Protein AF-A0A1C5Y7L2-F1 (afdb_monomer)

Foldseek 3Di:
DVVVVVVVVVVCVVPCPPVCCQQVPCPHPNVVVVVVVVVVVVVPDDDDPVVVVVCVLCVQLVVLVVVCVVPVVCCVVPPPPPCPVLVPDDPVCNVVVVVVVVVVVSVVSSVVSVVVVVVCVVVCVVVVVVVVVVVVVVVVVVVVVVVVD

Radius of gyration: 24.06 Å; Cα contacts (8 Å, |Δi|>4): 35; chains: 1; bounding box: 50×41×73 Å

Solvent-accessible surface area (backbone atoms only — not comparable to full-atom values): 8454 Å² total; per-residue (Å²): 110,72,68,56,54,51,51,49,51,54,53,54,62,71,76,32,68,70,55,43,58,54,56,67,33,91,84,11,69,58,49,52,51,50,51,52,48,52,51,58,52,58,73,69,56,86,69,54,75,68,54,50,52,50,48,64,61,46,48,55,32,55,49,39,46,48,53,52,64,70,37,60,64,54,50,58,76,61,48,67,72,71,52,62,68,61,75,78,53,60,78,85,56,44,61,59,52,52,51,50,50,53,49,53,53,49,52,50,28,39,49,53,45,49,48,48,54,52,50,44,59,72,66,42,44,67,57,56,50,55,51,50,51,53,51,49,53,54,52,51,52,54,52,50,59,67,73,75,111

pLDDT: mean 73.11, std 11.36, range [47.88, 91.31]

Structure (mmCIF, N/CA/C/O backbone):
data_AF-A0A1C5Y7L2-F1
#
_entry.id   AF-A0A1C5Y7L2-F1
#
loop_
_atom_site.group_PDB
_atom_site.id
_atom_site.type_symbol
_atom_site.label_atom_id
_atom_site.label_alt_id
_atom_site.label_comp_id
_atom_site.label_asym_id
_atom_site.label_entity_id
_atom_site.label_seq_id
_atom_site.pdbx_PDB_ins_code
_atom_site.Cartn_x
_atom_site.Cartn_y
_atom_site.Cartn_z
_atom_site.occupancy
_atom_site.B_iso_or_equiv
_atom_site.auth_seq_id
_atom_site.auth_comp_id
_atom_site.auth_asym_id
_atom_site.auth_atom_id
_atom_site.pdbx_PDB_model_num
ATOM 1 N N . MET A 1 1 ? 19.875 6.209 -30.676 1.00 54.19 1 MET A N 1
ATOM 2 C CA . MET A 1 1 ? 19.061 6.645 -29.513 1.00 54.19 1 MET A CA 1
ATOM 3 C C . MET A 1 1 ? 18.998 5.563 -28.438 1.00 54.19 1 MET A C 1
ATOM 5 O O . MET A 1 1 ? 19.501 5.808 -27.356 1.00 54.19 1 MET A O 1
ATOM 9 N N . ILE A 1 2 ? 18.519 4.349 -28.738 1.00 63.38 2 ILE A N 1
ATOM 10 C CA . ILE A 1 2 ? 18.480 3.217 -27.781 1.00 63.38 2 ILE A CA 1
ATOM 11 C C . ILE A 1 2 ? 19.876 2.819 -27.258 1.00 63.38 2 ILE A C 1
ATOM 13 O O . ILE A 1 2 ? 20.048 2.575 -26.070 1.00 63.38 2 ILE A O 1
ATOM 17 N N . THR A 1 3 ? 20.900 2.846 -28.113 1.00 65.88 3 THR A N 1
ATOM 18 C CA . THR A 1 3 ? 22.292 2.531 -27.743 1.00 65.88 3 THR A CA 1
ATOM 19 C C . THR A 1 3 ? 22.918 3.538 -26.775 1.00 65.88 3 THR A C 1
ATOM 21 O O . THR A 1 3 ? 23.724 3.157 -25.935 1.00 65.88 3 THR A O 1
ATOM 24 N N . ILE A 1 4 ? 22.507 4.808 -26.844 1.00 73.06 4 ILE A N 1
ATOM 25 C CA . ILE A 1 4 ? 22.986 5.883 -25.962 1.00 73.06 4 ILE A CA 1
ATOM 26 C C . ILE A 1 4 ? 22.343 5.748 -24.579 1.00 73.06 4 ILE A C 1
ATOM 28 O O . ILE A 1 4 ? 23.024 5.907 -23.573 1.00 73.06 4 ILE A O 1
ATOM 32 N N . CYS A 1 5 ? 21.059 5.378 -24.520 1.00 61.53 5 CYS A N 1
ATOM 33 C CA . CYS A 1 5 ? 20.382 5.076 -23.260 1.00 61.53 5 CYS A CA 1
ATOM 34 C C . CYS A 1 5 ? 21.027 3.880 -22.555 1.00 61.53 5 CYS A C 1
ATOM 36 O O . CYS A 1 5 ? 21.300 3.965 -21.365 1.00 61.53 5 CYS A O 1
ATOM 38 N N . ILE A 1 6 ? 21.343 2.811 -23.294 1.00 70.69 6 ILE A N 1
ATOM 39 C CA . ILE A 1 6 ? 22.014 1.628 -22.741 1.00 70.69 6 ILE A CA 1
ATOM 40 C C . ILE A 1 6 ? 23.415 2.002 -22.238 1.00 70.69 6 ILE A C 1
ATOM 42 O O . ILE A 1 6 ? 23.741 1.707 -21.093 1.00 70.69 6 ILE A O 1
ATOM 46 N N . ALA A 1 7 ? 24.218 2.720 -23.029 1.00 71.94 7 ALA A N 1
ATOM 47 C CA . ALA A 1 7 ? 25.549 3.161 -22.607 1.00 71.94 7 ALA A CA 1
ATOM 48 C C . ALA A 1 7 ? 25.503 4.076 -21.370 1.00 71.94 7 ALA A C 1
ATOM 50 O O . ALA A 1 7 ? 26.319 3.918 -20.467 1.00 71.94 7 ALA A O 1
ATOM 51 N N . ALA A 1 8 ? 24.520 4.978 -21.282 1.00 68.12 8 ALA A N 1
ATOM 52 C CA . ALA A 1 8 ? 24.311 5.827 -20.112 1.00 68.12 8 ALA A CA 1
ATOM 53 C C . ALA A 1 8 ? 23.892 5.021 -18.870 1.00 68.12 8 ALA A C 1
ATOM 55 O O . ALA A 1 8 ? 24.367 5.309 -17.773 1.00 68.12 8 ALA A O 1
ATOM 56 N N . THR A 1 9 ? 23.063 3.982 -19.027 1.00 67.88 9 THR A N 1
ATOM 57 C CA . THR A 1 9 ? 22.724 3.058 -17.931 1.00 67.88 9 THR A CA 1
ATOM 58 C C . THR A 1 9 ? 23.961 2.304 -17.447 1.00 67.88 9 THR A C 1
ATOM 60 O O . THR A 1 9 ? 24.196 2.235 -16.245 1.00 67.88 9 THR A O 1
ATOM 63 N N . TRP A 1 10 ? 24.799 1.809 -18.360 1.00 63.56 10 TRP A N 1
ATOM 64 C CA . TRP A 1 10 ? 26.054 1.133 -18.016 1.00 63.56 10 TRP A CA 1
ATOM 65 C C . TRP A 1 10 ? 27.075 2.069 -17.347 1.00 63.56 10 TRP A C 1
ATOM 67 O O . TRP A 1 10 ? 27.756 1.665 -16.403 1.00 63.56 10 TRP A O 1
ATOM 77 N N . LEU A 1 11 ? 27.153 3.328 -17.789 1.00 67.00 11 LEU A N 1
ATOM 78 C CA . LEU A 1 11 ? 28.017 4.355 -17.198 1.00 67.00 11 LEU A CA 1
ATOM 79 C C . LEU A 1 11 ? 27.556 4.741 -15.779 1.00 67.00 11 LEU A C 1
ATOM 81 O O . LEU A 1 11 ? 28.372 4.909 -14.875 1.00 67.00 11 LEU A O 1
ATOM 85 N N . TRP A 1 12 ? 26.241 4.817 -15.559 1.00 59.50 12 TRP A N 1
ATOM 86 C CA . TRP A 1 12 ? 25.647 5.041 -14.237 1.00 59.50 12 TRP A CA 1
ATOM 87 C C . TRP A 1 12 ? 25.875 3.856 -13.282 1.00 59.50 12 TRP A C 1
ATOM 89 O O . TRP A 1 12 ? 26.163 4.050 -12.101 1.00 59.50 12 TRP A O 1
ATOM 99 N N . GLU A 1 13 ? 25.799 2.624 -13.792 1.00 61.69 13 GLU A N 1
ATOM 100 C CA . GLU A 1 13 ? 26.059 1.385 -13.041 1.00 61.69 13 GLU A CA 1
ATOM 101 C C . GLU A 1 13 ? 27.528 1.256 -12.594 1.00 61.69 13 GLU A C 1
ATOM 103 O O . GLU A 1 13 ? 27.796 0.771 -11.495 1.00 61.69 13 GLU A O 1
ATOM 108 N N . THR A 1 14 ? 28.480 1.724 -13.408 1.00 63.75 14 THR A N 1
ATOM 109 C CA . THR A 1 14 ? 29.927 1.581 -13.150 1.00 63.75 14 THR A CA 1
ATOM 110 C C . THR A 1 14 ? 30.511 2.670 -12.247 1.00 63.75 14 THR A C 1
ATOM 112 O O . THR A 1 14 ? 31.445 2.389 -11.497 1.00 63.75 14 THR A O 1
ATOM 115 N N . PHE A 1 15 ? 29.954 3.886 -12.249 1.00 58.00 15 PHE A N 1
ATOM 116 C CA . PHE A 1 15 ? 30.487 5.007 -11.459 1.00 58.00 15 PHE A CA 1
ATOM 117 C C . PHE A 1 15 ? 29.884 5.126 -10.044 1.00 58.00 15 PHE A C 1
ATOM 119 O O . PHE A 1 15 ? 30.460 5.780 -9.175 1.00 58.00 15 PHE A O 1
ATOM 126 N N . ALA A 1 16 ? 28.740 4.486 -9.771 1.00 58.12 16 ALA A N 1
ATOM 127 C CA . ALA A 1 16 ? 27.958 4.717 -8.551 1.00 58.12 16 ALA A CA 1
ATOM 128 C C . ALA A 1 16 ? 27.828 3.541 -7.546 1.00 58.12 16 ALA A C 1
ATOM 130 O O . ALA A 1 16 ? 26.822 3.513 -6.838 1.00 58.12 16 ALA A O 1
ATOM 131 N N . PRO A 1 17 ? 28.756 2.573 -7.383 1.00 55.94 17 PRO A N 1
ATOM 132 C CA . PRO A 1 17 ? 28.527 1.446 -6.464 1.00 55.94 17 PRO A CA 1
ATOM 133 C C . PRO A 1 17 ? 28.459 1.857 -4.974 1.00 55.94 17 PRO A C 1
ATOM 135 O O . PRO A 1 17 ? 27.700 1.262 -4.206 1.00 55.94 17 PRO A O 1
ATOM 138 N N . VAL A 1 18 ? 29.177 2.911 -4.559 1.00 54.25 18 VAL A N 1
ATOM 139 C CA . VAL A 1 18 ? 29.147 3.438 -3.173 1.00 54.25 18 VAL A CA 1
ATOM 140 C C . VAL A 1 18 ? 27.943 4.362 -2.948 1.00 54.25 18 VAL A C 1
ATOM 142 O O . VAL A 1 18 ? 27.265 4.268 -1.924 1.00 54.25 18 VAL A O 1
ATOM 145 N N . ALA A 1 19 ? 27.606 5.189 -3.944 1.00 55.75 19 ALA A N 1
ATOM 146 C CA . ALA A 1 19 ? 26.421 6.043 -3.917 1.00 55.75 19 ALA A CA 1
ATOM 147 C C . ALA A 1 19 ? 25.119 5.219 -3.968 1.00 55.75 19 ALA A C 1
ATOM 149 O O . ALA A 1 19 ? 24.207 5.491 -3.194 1.00 55.75 19 ALA A O 1
ATOM 150 N N . LYS A 1 20 ? 25.036 4.145 -4.771 1.00 56.06 20 LYS A N 1
ATOM 151 C CA . LYS A 1 20 ? 23.882 3.221 -4.785 1.00 56.06 20 LYS A CA 1
ATOM 152 C C . LYS A 1 20 ? 23.598 2.646 -3.396 1.00 56.06 20 LYS A C 1
ATOM 154 O O . LYS A 1 20 ? 22.444 2.610 -2.987 1.00 56.06 20 LYS A O 1
ATOM 159 N N . ARG A 1 21 ? 24.616 2.228 -2.635 1.00 56.09 21 ARG A N 1
ATOM 160 C CA . ARG A 1 21 ? 24.395 1.690 -1.277 1.00 56.09 21 ARG A CA 1
ATOM 161 C C . ARG A 1 21 ? 23.893 2.743 -0.288 1.00 56.09 21 ARG A C 1
ATOM 163 O O . ARG A 1 21 ? 23.088 2.403 0.571 1.00 56.09 21 ARG A O 1
ATOM 170 N N . LEU A 1 22 ? 24.323 3.999 -0.412 1.00 55.50 22 LEU A N 1
ATOM 171 C CA . LEU A 1 22 ? 23.894 5.085 0.478 1.00 55.50 22 LEU A CA 1
ATOM 172 C C . LEU A 1 22 ? 22.557 5.722 0.073 1.00 55.50 22 LEU A C 1
ATOM 174 O O . LEU A 1 22 ? 21.821 6.153 0.956 1.00 55.50 22 LEU A O 1
ATOM 178 N N . PHE A 1 23 ? 22.217 5.756 -1.219 1.00 54.16 23 PHE A N 1
ATOM 179 C CA . PHE A 1 23 ? 21.015 6.413 -1.760 1.00 54.16 23 PHE A CA 1
ATOM 180 C C . PHE A 1 23 ? 19.876 5.451 -2.140 1.00 54.16 23 PHE A C 1
ATOM 182 O O . PHE A 1 23 ? 18.719 5.851 -2.141 1.00 54.16 23 PHE A O 1
ATOM 189 N N . VAL A 1 24 ? 20.172 4.184 -2.443 1.00 56.94 24 VAL A N 1
ATOM 190 C CA . VAL A 1 24 ? 19.188 3.201 -2.958 1.00 56.94 24 VAL A CA 1
ATOM 191 C C . VAL A 1 24 ? 18.952 2.044 -1.977 1.00 56.94 24 VAL A C 1
ATOM 193 O O . VAL A 1 24 ? 18.073 1.214 -2.186 1.00 56.94 24 VAL A O 1
ATOM 196 N N . SER A 1 25 ? 19.691 1.984 -0.865 1.00 61.44 25 SER A N 1
ATOM 197 C CA . SER A 1 25 ? 19.360 1.055 0.222 1.00 61.44 25 SER A CA 1
ATOM 198 C C . SER A 1 25 ? 18.041 1.460 0.877 1.00 61.44 25 SER A C 1
ATOM 200 O O . SER A 1 25 ? 17.798 2.644 1.084 1.00 61.44 25 SER A O 1
ATOM 202 N N . TYR A 1 26 ? 17.211 0.486 1.257 1.00 59.22 26 TYR A N 1
ATOM 203 C CA . TYR A 1 26 ? 15.886 0.699 1.864 1.00 59.22 26 TYR A CA 1
ATOM 204 C C . TYR A 1 26 ? 15.921 1.601 3.117 1.00 59.22 26 TYR A C 1
ATOM 206 O O . TYR A 1 26 ? 14.938 2.251 3.452 1.00 59.22 26 TYR A O 1
ATOM 214 N N . ILE A 1 27 ? 17.079 1.664 3.785 1.00 64.50 27 ILE A N 1
ATOM 215 C CA . ILE A 1 27 ? 17.341 2.464 4.996 1.00 64.50 27 ILE A CA 1
ATOM 216 C C . ILE A 1 27 ? 18.060 3.790 4.653 1.00 64.50 27 ILE A C 1
ATOM 218 O O . ILE A 1 27 ? 18.578 4.486 5.521 1.00 64.50 27 ILE A O 1
ATOM 222 N N . SER A 1 28 ? 18.141 4.161 3.374 1.00 77.81 28 SER A N 1
ATOM 223 C CA . SER A 1 28 ? 18.735 5.430 2.957 1.00 77.81 28 SER A CA 1
ATOM 224 C C . SER A 1 28 ? 17.931 6.607 3.498 1.00 77.81 28 SER A C 1
ATOM 226 O O . SER A 1 28 ? 16.705 6.649 3.378 1.00 77.81 28 SER A O 1
ATOM 228 N N . VAL A 1 29 ? 18.644 7.629 3.978 1.00 78.81 29 VAL A N 1
ATOM 229 C CA . VAL A 1 29 ? 18.075 8.926 4.373 1.00 78.81 29 VAL A CA 1
ATOM 230 C C . VAL A 1 29 ? 17.186 9.509 3.269 1.00 78.81 29 VAL A C 1
ATOM 232 O O . VAL A 1 29 ? 16.151 10.102 3.560 1.00 78.81 29 VAL A O 1
ATOM 235 N N . THR A 1 30 ? 17.535 9.300 1.997 1.00 80.88 30 THR A N 1
ATOM 236 C CA . THR A 1 30 ? 16.746 9.834 0.875 1.00 80.88 30 THR A CA 1
ATOM 237 C C . THR A 1 30 ? 15.407 9.135 0.676 1.00 80.88 30 THR A C 1
ATOM 239 O O . THR A 1 30 ? 14.415 9.805 0.394 1.00 80.88 30 THR A O 1
ATOM 242 N N . ILE A 1 31 ? 15.338 7.820 0.893 1.00 82.56 31 ILE A N 1
ATOM 243 C CA . ILE A 1 31 ? 14.085 7.058 0.821 1.00 82.56 31 ILE A CA 1
ATOM 244 C C . ILE A 1 31 ? 13.166 7.444 1.983 1.00 82.56 31 ILE A C 1
ATOM 246 O O . ILE A 1 31 ? 11.972 7.658 1.777 1.00 82.56 31 ILE A O 1
ATOM 250 N N . VAL A 1 32 ? 13.725 7.624 3.184 1.00 84.06 32 VAL A N 1
ATOM 251 C CA . VAL A 1 32 ? 12.970 8.105 4.351 1.00 84.06 32 VAL A CA 1
ATOM 252 C C . VAL A 1 32 ? 12.418 9.511 4.102 1.00 84.06 32 VAL A C 1
ATOM 254 O O . VAL A 1 32 ? 11.240 9.762 4.349 1.00 84.06 32 VAL A O 1
ATOM 257 N N . LEU A 1 33 ? 13.232 10.417 3.555 1.00 86.12 33 LEU A N 1
ATOM 258 C CA . LEU A 1 33 ? 12.811 11.787 3.257 1.00 86.12 33 LEU A CA 1
ATOM 259 C C . LEU A 1 33 ? 11.716 11.830 2.178 1.00 86.12 33 LEU A C 1
ATOM 261 O O . LEU A 1 33 ? 10.744 12.569 2.323 1.00 86.12 33 LEU A O 1
ATOM 265 N N . MET A 1 34 ? 11.818 10.987 1.147 1.00 86.00 34 MET A N 1
ATOM 266 C CA . MET A 1 34 ? 10.766 10.807 0.138 1.00 86.00 34 MET A CA 1
ATOM 267 C C . MET A 1 34 ? 9.468 10.264 0.744 1.00 86.00 34 MET A C 1
ATOM 269 O O . MET A 1 34 ? 8.391 10.773 0.432 1.00 86.00 34 MET A O 1
ATOM 273 N N . ALA A 1 35 ? 9.552 9.275 1.638 1.00 86.38 35 ALA A N 1
ATOM 274 C CA . ALA A 1 35 ? 8.384 8.721 2.319 1.00 86.38 35 ALA A CA 1
ATOM 275 C C . ALA A 1 35 ? 7.676 9.780 3.180 1.00 86.38 35 ALA A C 1
ATOM 277 O O . ALA A 1 35 ? 6.463 9.961 3.061 1.00 86.38 35 ALA A O 1
ATOM 278 N N . VAL A 1 36 ? 8.429 10.537 3.986 1.00 88.81 36 VAL A N 1
ATOM 279 C CA . VAL A 1 36 ? 7.889 11.651 4.784 1.00 88.81 36 VAL A CA 1
ATOM 280 C C . VAL A 1 36 ? 7.278 12.723 3.879 1.00 88.81 36 VAL A C 1
ATOM 282 O O . VAL A 1 36 ? 6.180 13.203 4.160 1.00 88.81 36 VAL A O 1
ATOM 285 N N . GLY A 1 37 ? 7.938 13.058 2.767 1.00 91.31 37 GLY A N 1
ATOM 286 C CA . GLY A 1 37 ? 7.428 14.002 1.773 1.00 91.31 37 GLY A CA 1
ATOM 287 C C . GLY A 1 37 ? 6.090 13.564 1.174 1.00 91.31 37 GLY A C 1
ATOM 288 O O . GLY A 1 37 ? 5.143 14.349 1.159 1.00 91.31 37 GLY A O 1
ATOM 289 N N . MET A 1 38 ? 5.965 12.301 0.753 1.00 87.88 38 MET A N 1
ATOM 290 C CA . MET A 1 38 ? 4.693 11.762 0.258 1.00 87.88 38 MET A CA 1
ATOM 291 C C . MET A 1 38 ? 3.593 11.822 1.319 1.00 87.88 38 MET A C 1
ATOM 293 O O . MET A 1 38 ? 2.481 12.245 1.011 1.00 87.88 38 MET A O 1
ATOM 297 N N . VAL A 1 39 ? 3.890 11.452 2.569 1.00 89.00 39 VAL A N 1
ATOM 298 C CA . VAL A 1 39 ? 2.912 11.527 3.669 1.00 89.00 39 VAL A CA 1
ATOM 299 C C . VAL A 1 39 ? 2.483 12.974 3.925 1.00 89.00 39 VAL A C 1
ATOM 301 O O . VAL A 1 39 ? 1.294 13.232 4.104 1.00 89.00 39 VAL A O 1
ATOM 304 N N . ALA A 1 40 ? 3.412 13.931 3.891 1.00 89.56 40 ALA A N 1
ATOM 305 C CA . ALA A 1 40 ? 3.114 15.351 4.070 1.00 89.56 40 ALA A CA 1
ATOM 306 C C . ALA A 1 40 ? 2.270 15.938 2.925 1.00 89.56 40 ALA A C 1
ATOM 308 O O . ALA A 1 40 ? 1.435 16.813 3.158 1.00 89.56 40 ALA A O 1
ATOM 309 N N . ILE A 1 41 ? 2.467 15.459 1.694 1.00 89.69 41 ILE A N 1
ATOM 310 C CA . ILE A 1 41 ? 1.653 15.850 0.537 1.00 89.69 41 ILE A CA 1
ATOM 311 C C . ILE A 1 41 ? 0.253 15.241 0.655 1.00 89.69 41 ILE A C 1
ATOM 313 O O . ILE A 1 41 ? -0.744 15.956 0.544 1.00 89.69 41 ILE A O 1
ATOM 317 N N . PHE A 1 42 ? 0.159 13.937 0.926 1.00 85.31 42 PHE A N 1
ATOM 318 C CA . PHE A 1 42 ? -1.126 13.248 1.032 1.00 85.31 42 PHE A CA 1
ATOM 319 C C . PHE A 1 42 ? -1.949 13.686 2.245 1.00 85.31 42 PHE A C 1
ATOM 321 O O . PHE A 1 42 ? -3.173 13.700 2.154 1.00 85.31 42 PHE A O 1
ATOM 328 N N . SER A 1 43 ? -1.322 14.108 3.346 1.00 85.06 43 SER A N 1
ATOM 329 C CA . SER A 1 43 ? -2.043 14.632 4.516 1.00 85.06 43 SER A CA 1
ATOM 330 C C . SER A 1 43 ? -2.736 15.971 4.251 1.00 85.06 43 SER A C 1
ATOM 332 O O . SER A 1 43 ? -3.722 16.293 4.910 1.00 85.06 43 SER A O 1
ATOM 334 N N . ARG A 1 44 ? -2.251 16.742 3.271 1.00 85.56 44 ARG A N 1
ATOM 335 C CA . ARG A 1 44 ? -2.839 18.023 2.848 1.00 85.56 44 ARG A CA 1
ATOM 336 C C . ARG A 1 44 ? -3.782 17.883 1.652 1.00 85.56 44 ARG A C 1
ATOM 338 O O . ARG A 1 44 ? -4.423 18.859 1.268 1.00 85.56 44 ARG A O 1
ATOM 345 N N . LEU A 1 45 ? -3.867 16.696 1.053 1.00 84.56 45 LEU A N 1
ATOM 346 C CA . LEU A 1 45 ? -4.667 16.459 -0.140 1.00 84.56 45 LEU A CA 1
ATOM 347 C C . LEU A 1 45 ? -6.156 16.370 0.226 1.00 84.56 45 LEU A C 1
ATOM 349 O O . LEU A 1 45 ? -6.606 15.413 0.853 1.00 84.56 45 LEU A O 1
ATOM 353 N N . GLN A 1 46 ? -6.938 17.362 -0.197 1.00 79.69 46 GLN A N 1
ATOM 354 C CA . GLN A 1 46 ? -8.391 17.348 -0.035 1.00 79.69 46 GLN A CA 1
ATOM 355 C C . GLN A 1 46 ? -9.022 16.466 -1.118 1.00 79.69 46 GLN A C 1
ATOM 357 O O . GLN A 1 46 ? -9.171 16.866 -2.271 1.00 79.69 46 GLN A O 1
ATOM 362 N N . LEU A 1 47 ? -9.361 15.231 -0.751 1.00 81.06 47 LEU A N 1
ATOM 363 C CA . LEU A 1 47 ? -10.000 14.276 -1.651 1.00 81.06 47 LEU A CA 1
ATOM 364 C C . LEU A 1 47 ? -11.520 14.473 -1.674 1.00 81.06 47 LEU A C 1
ATOM 366 O O . LEU A 1 47 ? -12.159 14.634 -0.637 1.00 81.06 47 LEU A O 1
ATOM 370 N N . SER A 1 48 ? -12.117 14.383 -2.862 1.00 83.81 48 SER A N 1
ATOM 371 C CA . SER A 1 48 ? -13.577 14.330 -2.997 1.00 83.81 48 SER A CA 1
ATOM 372 C C . SER A 1 48 ? -14.141 13.028 -2.411 1.00 83.81 48 SER A C 1
ATOM 374 O O . SER A 1 48 ? -13.470 11.991 -2.412 1.00 83.81 48 SER A O 1
ATOM 376 N N . SER A 1 49 ? -15.406 13.030 -1.975 1.00 82.00 49 SER A N 1
ATOM 377 C CA . SER A 1 49 ? -16.050 11.858 -1.351 1.00 82.00 49 SER A CA 1
ATOM 378 C C . SER A 1 49 ? -15.986 10.590 -2.216 1.00 82.00 49 SER A C 1
ATOM 380 O O . SER A 1 49 ? -15.854 9.482 -1.695 1.00 82.00 49 SER A O 1
ATOM 382 N N . ARG A 1 50 ? -16.008 10.743 -3.549 1.00 81.69 50 ARG A N 1
ATOM 383 C CA . ARG A 1 50 ? -15.869 9.630 -4.502 1.00 81.69 50 ARG A CA 1
ATOM 384 C C . ARG A 1 50 ? -14.454 9.045 -4.499 1.00 81.69 50 ARG A C 1
ATOM 386 O O . ARG A 1 50 ? -14.306 7.828 -4.472 1.00 81.69 50 ARG A O 1
ATOM 393 N N . MET A 1 51 ? -13.420 9.887 -4.468 1.00 83.19 51 MET A N 1
ATOM 394 C CA . MET A 1 51 ? -12.027 9.429 -4.392 1.00 83.19 51 MET A CA 1
ATOM 395 C C . MET A 1 51 ? -11.721 8.762 -3.050 1.00 83.19 51 MET A C 1
ATOM 397 O O . MET A 1 51 ? -11.043 7.740 -3.027 1.00 83.19 51 MET A O 1
ATOM 401 N N . ILE A 1 52 ? -12.277 9.273 -1.947 1.00 84.31 52 ILE A N 1
ATOM 402 C CA . ILE A 1 52 ? -12.136 8.649 -0.622 1.00 84.31 52 ILE A CA 1
ATOM 403 C C . ILE A 1 52 ? -12.719 7.231 -0.626 1.00 84.31 52 ILE A C 1
ATOM 405 O O . ILE A 1 52 ? -12.103 6.315 -0.088 1.00 84.31 52 ILE A O 1
ATOM 409 N N . SER A 1 53 ? -13.881 7.027 -1.255 1.00 81.06 53 SER A N 1
ATOM 410 C CA . SER A 1 53 ? -14.492 5.697 -1.377 1.00 81.06 53 SER A CA 1
ATOM 411 C C . SER A 1 53 ? -13.599 4.722 -2.155 1.00 81.06 53 SER A C 1
ATOM 413 O O . SER A 1 53 ? -13.389 3.594 -1.708 1.00 81.06 53 SER A O 1
ATOM 415 N N . ILE A 1 54 ? -12.997 5.180 -3.257 1.00 83.75 54 ILE A N 1
ATOM 416 C CA . ILE A 1 54 ? -12.059 4.384 -4.061 1.00 83.75 54 ILE A CA 1
ATOM 417 C C . ILE A 1 54 ? -10.814 4.037 -3.237 1.00 83.75 54 ILE A C 1
ATOM 419 O O . ILE A 1 54 ? -10.464 2.867 -3.117 1.00 83.75 54 ILE A O 1
ATOM 423 N N . VAL A 1 55 ? -10.175 5.020 -2.601 1.00 84.69 55 VAL A N 1
ATOM 424 C CA . VAL A 1 55 ? -8.977 4.781 -1.780 1.00 84.69 55 VAL A CA 1
ATOM 425 C C . VAL A 1 55 ? -9.281 3.825 -0.625 1.00 84.69 55 VAL A C 1
ATOM 427 O O . VAL A 1 55 ? -8.494 2.920 -0.374 1.00 84.69 55 VAL A O 1
ATOM 430 N N . ARG A 1 56 ? -10.440 3.947 0.034 1.00 80.50 56 ARG A N 1
ATOM 431 C CA . ARG A 1 56 ? -10.866 3.007 1.089 1.00 80.50 56 ARG A CA 1
ATOM 432 C C . ARG A 1 56 ? -11.075 1.585 0.578 1.00 80.50 56 ARG A C 1
ATOM 434 O O . ARG A 1 56 ? -10.846 0.646 1.329 1.00 80.50 56 ARG A O 1
ATOM 441 N N . PHE A 1 57 ? -11.497 1.420 -0.672 1.00 78.25 57 PHE A N 1
ATOM 442 C CA . PHE A 1 57 ? -11.641 0.105 -1.291 1.00 78.25 57 PHE A CA 1
ATOM 443 C C . PHE A 1 57 ? -10.284 -0.500 -1.686 1.00 78.25 57 PHE A C 1
ATOM 445 O O . PHE A 1 57 ? -10.053 -1.687 -1.468 1.00 78.25 57 PHE A O 1
ATOM 452 N N . PHE A 1 58 ? -9.372 0.311 -2.229 1.00 81.44 58 PHE A N 1
ATOM 453 C CA . PHE A 1 58 ? -8.061 -0.144 -2.708 1.00 81.44 58 PHE A CA 1
ATOM 454 C C . PHE A 1 58 ? -6.993 -0.256 -1.612 1.00 81.44 58 PHE A C 1
ATOM 456 O O . PHE A 1 58 ? -6.088 -1.076 -1.735 1.00 81.44 58 PHE A O 1
ATOM 463 N N . SER A 1 59 ? -7.089 0.526 -0.537 1.00 83.12 59 SER A N 1
ATOM 464 C CA . SER A 1 59 ? -6.155 0.499 0.597 1.00 83.12 59 SER A CA 1
ATOM 465 C C . SER A 1 59 ? -5.982 -0.900 1.213 1.00 83.12 59 SER A C 1
ATOM 467 O O . SER A 1 59 ? -4.837 -1.353 1.300 1.00 83.12 59 SER A O 1
ATOM 469 N N . PRO A 1 60 ? -7.054 -1.634 1.572 1.00 78.62 60 PRO A N 1
ATOM 470 C CA . PRO A 1 60 ? -6.912 -2.980 2.116 1.00 78.62 60 PRO A CA 1
ATOM 471 C C . PRO A 1 60 ? -6.409 -3.981 1.059 1.00 78.62 60 PRO A C 1
ATOM 473 O O . PRO A 1 60 ? -5.639 -4.876 1.391 1.00 78.62 60 PRO A O 1
ATOM 476 N N . ALA A 1 61 ? -6.722 -3.786 -0.230 1.00 78.88 61 ALA A N 1
ATOM 477 C CA . ALA A 1 61 ? -6.175 -4.615 -1.310 1.00 78.88 61 ALA A CA 1
AT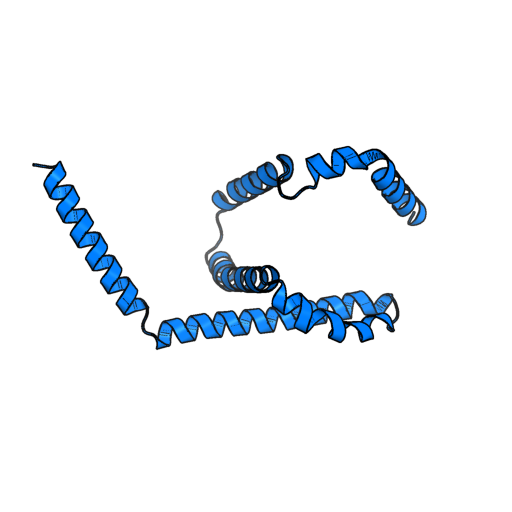OM 478 C C . ALA A 1 61 ? -4.654 -4.429 -1.479 1.00 78.88 61 ALA A C 1
ATOM 480 O O . ALA A 1 61 ? -3.917 -5.410 -1.568 1.00 78.88 61 ALA A O 1
ATOM 481 N N . ALA A 1 62 ? -4.168 -3.183 -1.470 1.00 81.12 62 ALA A N 1
ATOM 482 C CA . ALA A 1 62 ? -2.737 -2.878 -1.528 1.00 81.12 62 ALA A CA 1
ATOM 483 C C . ALA A 1 62 ? -1.989 -3.436 -0.305 1.00 81.12 62 ALA A C 1
ATOM 485 O O . ALA A 1 62 ? -0.896 -3.985 -0.439 1.00 81.12 62 ALA A O 1
ATOM 486 N N . PHE A 1 63 ? -2.606 -3.357 0.877 1.00 79.81 63 PHE A N 1
ATOM 487 C CA . PHE A 1 63 ? -2.069 -3.958 2.095 1.00 79.81 63 PHE A CA 1
ATOM 488 C C . PHE A 1 63 ? -2.037 -5.494 2.032 1.00 79.81 63 PHE A C 1
ATOM 490 O O . PHE A 1 63 ? -1.041 -6.098 2.424 1.00 79.81 63 PHE A O 1
ATOM 497 N N . GLY A 1 64 ? -3.075 -6.133 1.485 1.00 79.25 64 GLY A N 1
ATOM 498 C CA . GLY A 1 64 ? -3.118 -7.583 1.279 1.00 79.25 64 GLY A CA 1
ATOM 499 C C . GLY A 1 64 ? -2.006 -8.076 0.351 1.00 79.25 64 GLY A C 1
ATOM 500 O O . GLY A 1 64 ? -1.293 -9.021 0.689 1.00 79.25 64 GLY A O 1
ATOM 501 N N . VAL A 1 65 ? -1.788 -7.383 -0.774 1.00 76.44 65 VAL A N 1
ATOM 502 C CA . VAL A 1 65 ? -0.663 -7.667 -1.684 1.00 76.44 65 VAL A CA 1
ATOM 503 C C . VAL A 1 65 ? 0.675 -7.517 -0.957 1.00 76.44 65 VAL A C 1
ATOM 505 O O . VAL A 1 65 ? 1.533 -8.391 -1.071 1.00 76.44 65 VAL A O 1
ATOM 508 N N . TYR A 1 66 ? 0.849 -6.445 -0.177 1.00 79.31 66 TYR A N 1
ATOM 509 C CA . TYR A 1 66 ? 2.062 -6.218 0.611 1.00 79.31 66 TYR A CA 1
ATOM 510 C C . TYR A 1 66 ? 2.318 -7.338 1.630 1.00 79.31 66 TYR A C 1
ATOM 512 O O . TYR A 1 66 ? 3.439 -7.835 1.714 1.00 79.31 66 TYR A O 1
ATOM 520 N N . LEU A 1 67 ? 1.296 -7.783 2.368 1.00 76.75 67 LEU A N 1
ATOM 521 C CA . LEU A 1 67 ? 1.427 -8.877 3.337 1.00 76.75 67 LEU A CA 1
ATOM 522 C C . LEU A 1 67 ? 1.835 -10.193 2.673 1.00 76.75 67 LEU A C 1
ATOM 524 O O . LEU A 1 67 ? 2.718 -10.887 3.176 1.00 76.75 67 LEU A O 1
ATOM 528 N N . ILE A 1 68 ? 1.225 -10.513 1.531 1.00 71.19 68 ILE A N 1
ATOM 529 C CA . ILE A 1 68 ? 1.570 -11.705 0.749 1.00 71.19 68 ILE A CA 1
ATOM 530 C C . ILE A 1 68 ? 3.008 -11.608 0.233 1.00 71.19 68 ILE A C 1
ATOM 532 O O . ILE A 1 68 ? 3.732 -12.598 0.258 1.00 71.19 68 ILE A O 1
ATOM 536 N N . HIS A 1 69 ? 3.445 -10.418 -0.179 1.00 70.50 69 HIS A N 1
ATOM 537 C CA . HIS A 1 69 ? 4.817 -10.192 -0.623 1.00 70.50 69 HIS A CA 1
ATOM 538 C C . HIS A 1 69 ? 5.832 -10.269 0.528 1.00 70.50 69 HIS A C 1
ATOM 540 O O . HIS A 1 69 ? 6.936 -10.778 0.349 1.00 70.50 69 HIS A O 1
ATOM 546 N N . SER A 1 70 ? 5.455 -9.801 1.721 1.00 69.88 70 SER A N 1
ATOM 547 C CA . SER A 1 70 ? 6.283 -9.898 2.924 1.00 69.88 70 SER A CA 1
ATOM 548 C C . SER A 1 70 ? 6.409 -11.340 3.427 1.00 69.88 70 SER A C 1
ATOM 550 O O . SER A 1 70 ? 7.409 -11.666 4.069 1.00 69.88 70 SER A O 1
ATOM 552 N N . GLN A 1 71 ? 5.430 -12.205 3.140 1.00 66.06 71 GLN A N 1
ATOM 553 C CA . GLN A 1 71 ? 5.545 -13.646 3.347 1.00 66.06 71 GLN A CA 1
ATOM 554 C C . GLN A 1 71 ? 6.317 -14.303 2.199 1.00 66.06 71 GLN A C 1
ATOM 556 O O . GLN A 1 71 ? 5.763 -14.787 1.212 1.00 66.06 71 GLN A O 1
ATOM 561 N N . THR A 1 72 ? 7.636 -14.365 2.370 1.00 57.88 72 THR A N 1
ATOM 562 C CA . THR A 1 72 ? 8.591 -14.997 1.446 1.00 57.88 72 THR A CA 1
ATOM 563 C C . THR A 1 72 ? 8.265 -16.458 1.098 1.00 57.88 72 THR A C 1
ATOM 565 O O . THR A 1 72 ? 8.726 -16.947 0.066 1.00 57.88 72 THR A O 1
ATOM 568 N N . TRP A 1 73 ? 7.443 -17.144 1.900 1.00 54.34 73 TRP A N 1
ATOM 569 C CA . TRP A 1 73 ? 6.953 -18.503 1.639 1.00 54.34 73 TRP A CA 1
ATOM 570 C C . TRP A 1 73 ? 6.069 -18.606 0.387 1.00 54.34 73 TRP A C 1
ATOM 572 O O . TRP A 1 73 ? 6.258 -19.503 -0.429 1.00 54.34 73 TRP A O 1
ATOM 582 N N . ILE A 1 74 ? 5.160 -17.651 0.162 1.00 56.88 74 ILE A N 1
ATOM 583 C CA . ILE A 1 74 ? 4.249 -17.692 -0.998 1.00 56.88 74 ILE A CA 1
ATOM 584 C C . ILE A 1 74 ? 5.023 -17.460 -2.297 1.00 56.88 74 ILE A C 1
ATOM 586 O O . ILE A 1 74 ? 4.737 -18.075 -3.320 1.00 56.88 74 ILE A O 1
ATOM 590 N N . TRP A 1 75 ? 6.045 -16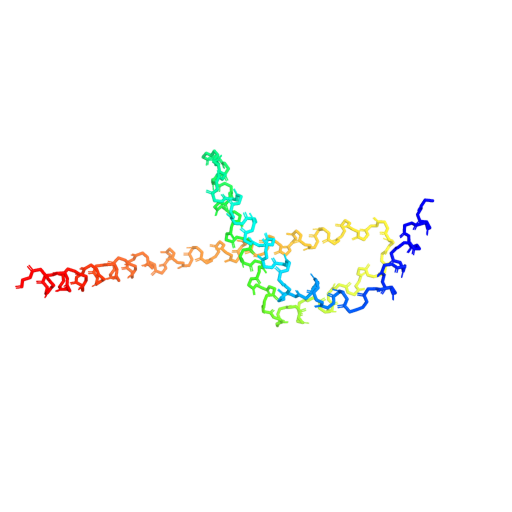.609 -2.258 1.00 54.44 75 TRP A N 1
ATOM 591 C CA . TRP A 1 75 ? 6.900 -16.352 -3.414 1.00 54.44 75 TRP A CA 1
ATOM 592 C C . TRP A 1 75 ? 7.676 -17.604 -3.841 1.00 54.44 75 TRP A C 1
ATOM 594 O O . TRP A 1 75 ? 7.804 -17.888 -5.032 1.00 54.44 75 TRP A O 1
ATOM 604 N N . ARG A 1 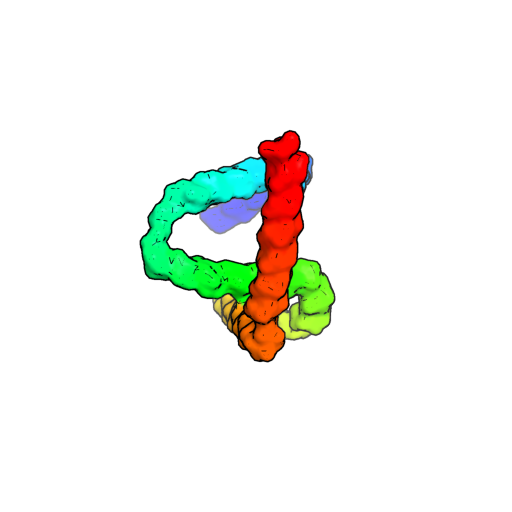76 ? 8.162 -18.379 -2.869 1.00 53.22 76 ARG A N 1
ATOM 605 C CA . ARG A 1 76 ? 8.999 -19.553 -3.123 1.00 53.22 76 ARG A CA 1
ATOM 606 C C . ARG A 1 76 ? 8.184 -20.753 -3.625 1.00 53.22 76 ARG A C 1
ATOM 608 O O . ARG A 1 76 ? 8.594 -21.357 -4.609 1.00 53.22 76 ARG A O 1
ATOM 615 N N . GLU A 1 77 ? 7.012 -21.027 -3.048 1.00 54.47 77 GLU A N 1
ATOM 616 C CA . GLU A 1 77 ? 6.146 -22.146 -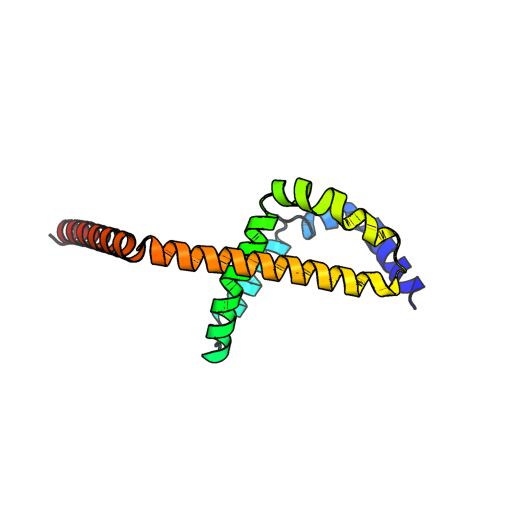3.471 1.00 54.47 77 GLU A CA 1
ATOM 617 C C . GLU A 1 77 ? 5.258 -21.826 -4.695 1.00 54.47 77 GLU A C 1
ATOM 619 O O . GLU A 1 77 ? 4.936 -22.723 -5.474 1.00 54.47 77 GLU A O 1
ATOM 624 N N . LEU A 1 78 ? 4.829 -20.568 -4.883 1.00 53.12 78 LEU A N 1
ATOM 625 C CA . LEU A 1 78 ? 3.840 -20.204 -5.913 1.00 53.12 78 LEU A CA 1
ATOM 626 C C . LEU A 1 78 ? 4.462 -19.583 -7.177 1.00 53.12 78 LEU A C 1
ATOM 628 O O . LEU A 1 78 ? 3.935 -19.801 -8.270 1.00 53.12 78 LEU A O 1
ATOM 632 N N . MET A 1 79 ? 5.557 -18.811 -7.061 1.00 54.31 79 MET A N 1
ATOM 633 C CA . MET A 1 79 ? 6.179 -18.135 -8.216 1.00 54.31 79 MET A CA 1
ATOM 634 C C . MET A 1 79 ? 7.368 -18.882 -8.835 1.00 54.31 79 MET A C 1
ATOM 636 O O . MET A 1 79 ? 7.587 -18.734 -10.036 1.00 54.31 79 MET A O 1
ATOM 640 N N . SER A 1 80 ? 8.127 -19.675 -8.073 1.00 51.34 80 SER A N 1
ATOM 641 C CA . SER A 1 80 ? 9.423 -20.191 -8.552 1.00 51.34 80 SER A CA 1
ATOM 642 C C . SER A 1 80 ? 9.316 -21.146 -9.755 1.00 51.34 80 SER A C 1
ATOM 644 O O . SER A 1 80 ? 10.165 -21.099 -10.638 1.00 51.34 80 SER A O 1
ATOM 646 N N . ASP A 1 81 ? 8.248 -21.945 -9.858 1.00 53.03 81 ASP A N 1
ATOM 647 C CA . ASP A 1 81 ? 8.117 -22.964 -10.918 1.00 53.03 81 ASP A CA 1
ATOM 648 C C . ASP A 1 81 ? 7.034 -22.663 -11.967 1.00 53.03 81 ASP A C 1
ATOM 650 O O . ASP A 1 81 ? 7.076 -23.168 -13.090 1.00 53.03 81 ASP A O 1
ATOM 654 N N . ARG A 1 82 ? 6.056 -21.803 -11.656 1.00 55.75 82 ARG A N 1
ATOM 655 C CA . ARG A 1 82 ? 4.882 -21.579 -12.525 1.00 55.75 82 ARG A CA 1
ATOM 656 C C . ARG A 1 82 ? 5.131 -20.578 -13.658 1.00 55.75 82 ARG A C 1
ATOM 658 O O . ARG A 1 82 ? 4.403 -20.594 -14.647 1.00 55.75 82 ARG A O 1
ATOM 665 N N . PHE A 1 83 ? 6.170 -19.747 -13.544 1.00 54.62 83 PHE A N 1
ATOM 666 C CA . PHE A 1 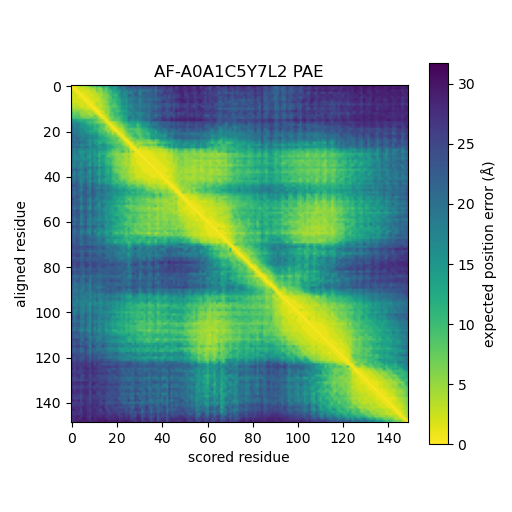83 ? 6.533 -18.736 -14.548 1.00 54.62 83 PHE A CA 1
ATOM 667 C C . PHE A 1 83 ? 7.657 -19.169 -15.502 1.00 54.62 83 PHE A C 1
ATOM 669 O O . PHE A 1 83 ? 7.958 -18.445 -16.448 1.00 54.62 83 PHE A O 1
ATOM 676 N N . SER A 1 84 ? 8.230 -20.365 -15.325 1.00 56.81 84 SER A N 1
ATOM 677 C CA . SER A 1 84 ? 9.243 -20.941 -16.231 1.00 56.81 84 SER A CA 1
ATOM 678 C C . SER A 1 84 ? 8.772 -20.982 -17.699 1.00 56.81 84 SER A C 1
ATOM 680 O O . SER A 1 84 ? 9.542 -20.755 -18.632 1.00 56.81 84 SER A O 1
ATOM 682 N N . TRP A 1 85 ? 7.465 -21.154 -17.917 1.00 58.09 85 TRP A N 1
ATOM 683 C CA . TRP A 1 85 ? 6.863 -21.190 -19.251 1.00 58.09 85 TRP A CA 1
ATOM 684 C C . TRP A 1 85 ? 6.825 -19.823 -19.964 1.00 58.09 85 TRP A C 1
ATOM 686 O O . TRP A 1 85 ? 6.851 -19.767 -21.193 1.00 58.09 85 TRP A O 1
ATOM 696 N N . ILE A 1 86 ? 6.846 -18.710 -19.218 1.00 56.97 86 ILE A N 1
ATOM 697 C CA . ILE A 1 86 ? 6.847 -17.347 -19.781 1.00 56.97 86 ILE A CA 1
ATOM 698 C C . ILE A 1 86 ? 8.149 -17.041 -20.534 1.00 56.97 86 ILE A C 1
ATOM 700 O O . ILE A 1 86 ? 8.140 -16.260 -21.485 1.00 56.97 86 ILE A O 1
ATOM 704 N N . ALA A 1 87 ? 9.256 -17.688 -20.154 1.00 58.22 87 ALA A N 1
ATOM 705 C CA . ALA A 1 87 ? 10.572 -17.467 -20.750 1.00 58.22 87 ALA A CA 1
ATOM 706 C C . ALA A 1 87 ? 10.694 -17.979 -22.200 1.00 58.22 87 ALA A C 1
ATOM 708 O O . ALA A 1 87 ? 11.617 -17.582 -22.905 1.00 58.22 87 ALA A O 1
ATOM 709 N N . ASN A 1 88 ? 9.767 -18.827 -22.664 1.00 62.00 88 ASN A N 1
ATOM 710 C CA . ASN A 1 88 ? 9.753 -19.336 -24.042 1.00 62.00 88 ASN A CA 1
ATOM 711 C C . ASN A 1 88 ? 8.983 -18.434 -25.028 1.00 62.00 88 ASN A C 1
ATOM 713 O O . ASN A 1 88 ? 8.990 -18.692 -26.233 1.00 62.00 88 ASN A O 1
ATOM 717 N N . TYR A 1 89 ? 8.316 -17.376 -24.553 1.00 60.59 89 TYR A N 1
ATOM 718 C CA . TYR A 1 89 ? 7.534 -16.480 -25.407 1.00 60.59 89 TYR A CA 1
ATOM 719 C C . TYR A 1 89 ? 8.352 -15.290 -25.923 1.00 60.59 89 TYR A C 1
ATOM 721 O O . TYR A 1 89 ? 9.262 -14.785 -25.269 1.00 60.59 89 TYR A O 1
ATOM 729 N N . LYS A 1 90 ? 8.002 -14.806 -27.123 1.00 63.09 90 LYS A N 1
ATOM 730 C CA . LYS A 1 90 ? 8.659 -13.656 -27.765 1.00 63.09 90 LYS A CA 1
ATOM 731 C C . LYS A 1 90 ? 8.604 -12.412 -26.865 1.00 63.09 90 LYS A C 1
ATOM 733 O O . LYS A 1 90 ? 7.582 -12.123 -26.242 1.00 63.09 90 LYS A O 1
ATOM 738 N N . VAL A 1 91 ? 9.683 -11.625 -26.894 1.00 67.19 91 VAL A N 1
ATOM 739 C CA . VAL A 1 91 ? 9.901 -10.418 -26.068 1.00 67.19 91 VAL A CA 1
ATOM 740 C C . VAL A 1 91 ? 8.718 -9.435 -26.107 1.00 67.19 91 VAL A C 1
ATOM 742 O O . VAL A 1 91 ? 8.391 -8.822 -25.096 1.00 67.19 91 VAL A O 1
ATOM 745 N N . TYR A 1 92 ? 8.020 -9.328 -27.242 1.00 69.56 92 TYR A N 1
ATOM 746 C CA . TYR A 1 92 ? 6.880 -8.418 -27.415 1.00 69.56 92 TYR A CA 1
ATOM 747 C C . TYR A 1 92 ? 5.617 -8.815 -26.633 1.00 69.56 92 TYR A C 1
ATOM 749 O O . TYR A 1 92 ? 4.854 -7.943 -26.229 1.00 69.56 92 TYR A O 1
ATOM 757 N N . THR A 1 93 ? 5.380 -10.110 -26.402 1.00 69.50 93 THR A N 1
ATOM 758 C CA . THR A 1 93 ? 4.193 -10.612 -25.673 1.00 69.50 93 THR A CA 1
ATOM 759 C C . THR A 1 93 ? 4.405 -10.693 -24.163 1.00 69.50 93 THR A C 1
ATOM 761 O O . THR A 1 93 ? 3.449 -10.738 -23.391 1.00 69.50 93 THR A O 1
ATOM 764 N N . LEU A 1 94 ? 5.666 -10.659 -23.739 1.00 73.44 94 LEU A N 1
ATOM 765 C CA . LEU A 1 94 ? 6.101 -10.759 -22.353 1.00 73.44 94 LEU A CA 1
ATOM 766 C C . LEU A 1 94 ? 5.471 -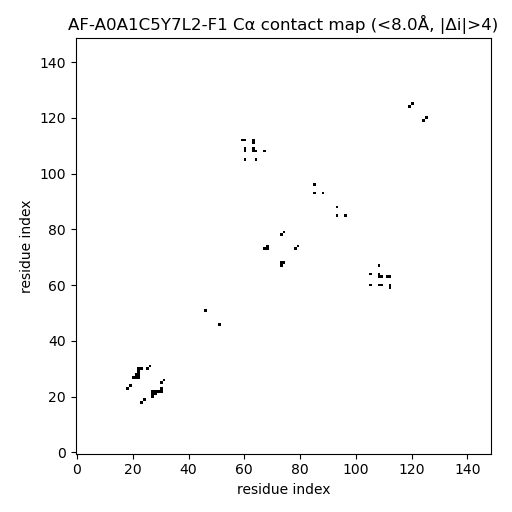9.702 -21.415 1.00 73.44 94 LEU A C 1
ATOM 768 O O . LEU A 1 94 ? 4.934 -10.104 -20.382 1.00 73.44 94 LEU A O 1
ATOM 772 N N . PRO A 1 95 ? 5.425 -8.390 -21.743 1.00 75.81 95 PRO A N 1
ATOM 773 C CA . PRO A 1 95 ? 4.838 -7.397 -20.839 1.00 75.81 95 PRO A CA 1
ATOM 774 C C . PRO A 1 95 ? 3.333 -7.599 -20.630 1.00 75.81 95 PRO A C 1
ATOM 776 O O . PRO A 1 95 ? 2.842 -7.410 -19.520 1.00 75.81 95 PRO A O 1
ATOM 779 N N . PHE A 1 96 ? 2.598 -8.032 -21.658 1.00 76.38 96 PHE A N 1
ATOM 780 C CA . PHE A 1 96 ? 1.156 -8.265 -21.544 1.00 76.38 96 PHE A CA 1
ATOM 781 C C . PHE A 1 96 ? 0.850 -9.447 -20.619 1.00 76.38 96 PHE A C 1
ATOM 783 O O . PHE A 1 96 ? -0.046 -9.373 -19.780 1.00 76.38 96 PHE A O 1
ATOM 790 N N . ILE A 1 97 ? 1.644 -10.515 -20.725 1.00 74.25 97 ILE A N 1
ATOM 791 C CA . ILE A 1 97 ? 1.507 -11.698 -19.874 1.00 74.25 97 ILE A CA 1
ATOM 792 C C . ILE A 1 97 ? 1.865 -11.361 -18.422 1.00 74.25 97 ILE A C 1
ATOM 794 O O . ILE A 1 97 ? 1.131 -11.736 -17.511 1.00 74.25 97 ILE A O 1
ATOM 798 N N . VAL A 1 98 ? 2.935 -10.591 -18.195 1.00 77.56 98 VAL A N 1
ATOM 799 C CA . VAL A 1 98 ? 3.329 -10.144 -16.848 1.00 77.56 98 VAL A CA 1
ATOM 800 C C . VAL A 1 98 ? 2.238 -9.284 -16.208 1.00 77.56 98 VAL A C 1
ATOM 802 O O . VAL A 1 98 ? 1.885 -9.514 -15.052 1.00 77.56 98 VAL A O 1
ATOM 805 N N . VAL A 1 99 ? 1.655 -8.343 -16.957 1.00 78.19 99 VAL A N 1
ATOM 806 C CA . VAL A 1 99 ? 0.528 -7.528 -16.476 1.00 78.19 99 VAL A CA 1
ATOM 807 C C . VAL A 1 99 ? -0.691 -8.401 -16.178 1.00 78.19 99 VAL A C 1
ATOM 809 O O . VAL A 1 99 ? -1.322 -8.222 -15.137 1.00 78.19 99 VAL A O 1
ATOM 812 N N . GLY A 1 100 ? -0.997 -9.379 -17.034 1.00 80.62 100 GLY A N 1
ATOM 813 C CA . GLY A 1 100 ? -2.090 -10.327 -16.814 1.00 80.62 100 GLY A CA 1
ATOM 814 C C . GLY A 1 100 ? -1.905 -11.153 -15.540 1.00 80.62 100 GLY A C 1
ATOM 815 O O . GLY A 1 100 ? -2.821 -11.254 -14.725 1.00 80.62 100 GLY A O 1
ATOM 816 N N . CYS A 1 101 ? -0.707 -11.688 -15.315 1.00 73.31 101 CYS A N 1
ATOM 817 C CA . CYS A 1 101 ? -0.388 -12.443 -14.107 1.00 73.31 101 CYS A CA 1
ATOM 818 C C . CYS A 1 101 ? -0.411 -11.566 -12.849 1.00 73.31 101 CYS A C 1
ATOM 820 O O . CYS A 1 101 ? -0.983 -11.974 -11.838 1.00 73.31 101 CYS A O 1
ATOM 822 N N . ALA A 1 102 ? 0.142 -10.351 -12.911 1.00 76.69 102 ALA A N 1
ATOM 823 C CA . ALA A 1 102 ? 0.057 -9.386 -11.817 1.00 76.69 102 ALA A CA 1
ATOM 824 C C . ALA A 1 102 ? -1.405 -9.033 -11.495 1.00 76.69 102 ALA A C 1
ATOM 826 O O . ALA A 1 102 ? -1.789 -9.004 -10.326 1.00 76.69 102 ALA A O 1
ATOM 827 N N . GLY A 1 103 ? -2.240 -8.850 -12.523 1.00 79.19 103 GLY A N 1
ATOM 828 C CA . GLY A 1 103 ? -3.681 -8.650 -12.379 1.00 79.19 103 GLY A CA 1
ATOM 829 C C . GLY A 1 103 ? -4.386 -9.850 -11.741 1.00 79.19 103 GLY A C 1
ATOM 830 O O . GLY A 1 103 ? -5.199 -9.673 -10.837 1.00 79.19 103 GLY A O 1
ATOM 831 N N . GLY A 1 104 ? -4.038 -11.075 -12.140 1.00 80.38 104 GLY A N 1
ATOM 832 C CA . GLY A 1 104 ? -4.579 -12.297 -11.539 1.00 80.38 104 GLY A CA 1
ATOM 833 C C . GLY A 1 104 ? -4.248 -12.415 -10.050 1.00 80.38 104 GLY A C 1
ATOM 834 O O . GLY A 1 104 ? -5.137 -12.650 -9.231 1.00 80.38 104 GLY A O 1
ATOM 835 N N . ILE A 1 105 ? -2.990 -12.166 -9.681 1.00 78.25 105 ILE A N 1
ATOM 836 C CA . ILE A 1 105 ? -2.555 -12.141 -8.276 1.00 78.25 105 ILE A CA 1
ATOM 837 C C . ILE A 1 105 ? -3.304 -11.047 -7.509 1.00 78.25 105 ILE A C 1
ATOM 839 O O . ILE A 1 105 ? -3.773 -11.288 -6.397 1.00 78.25 105 ILE A O 1
ATOM 843 N N . PHE A 1 106 ? -3.472 -9.870 -8.113 1.00 78.50 106 PHE A N 1
ATOM 844 C CA . PHE A 1 106 ? -4.215 -8.765 -7.517 1.00 78.50 106 PHE A CA 1
ATOM 845 C C . PHE A 1 106 ? -5.677 -9.138 -7.223 1.00 78.50 106 PHE A C 1
ATOM 847 O O . PHE A 1 106 ? -6.168 -8.858 -6.130 1.00 78.50 106 PHE A O 1
ATOM 854 N N . ILE A 1 107 ? -6.356 -9.834 -8.142 1.00 81.25 107 ILE A N 1
ATOM 855 C CA . ILE A 1 107 ? -7.732 -10.320 -7.936 1.00 81.25 107 ILE A CA 1
ATOM 856 C C . ILE A 1 107 ? -7.798 -11.324 -6.778 1.00 81.25 107 ILE A C 1
ATOM 858 O O . ILE A 1 107 ? -8.693 -11.226 -5.939 1.00 81.25 107 ILE A O 1
ATOM 862 N N . ILE A 1 108 ? -6.846 -12.257 -6.691 1.00 81.75 108 ILE A N 1
ATOM 863 C CA . ILE A 1 108 ? -6.788 -13.237 -5.593 1.00 81.75 108 ILE A CA 1
ATOM 864 C C . ILE A 1 108 ? -6.568 -12.528 -4.249 1.00 81.75 108 ILE A C 1
ATOM 866 O O . ILE A 1 108 ? -7.264 -12.826 -3.279 1.00 81.75 108 ILE A O 1
ATOM 870 N N . CYS A 1 109 ? -5.661 -11.547 -4.191 1.00 77.12 109 CYS A N 1
ATOM 871 C CA . CYS A 1 109 ? -5.430 -10.742 -2.987 1.00 77.12 109 CYS A CA 1
ATOM 872 C C . CYS A 1 109 ? -6.697 -9.988 -2.565 1.00 77.12 109 CYS A C 1
ATOM 874 O O . CYS A 1 109 ? -7.042 -9.955 -1.384 1.00 77.12 109 CYS A O 1
ATOM 876 N N . LEU A 1 110 ? -7.423 -9.428 -3.535 1.00 80.31 110 LEU A N 1
ATOM 877 C CA . LEU A 1 110 ? -8.690 -8.745 -3.293 1.00 80.31 110 LEU A CA 1
ATOM 878 C C . LEU A 1 110 ? -9.751 -9.714 -2.747 1.00 80.31 110 LEU A C 1
ATOM 880 O O . LEU A 1 110 ? -10.485 -9.354 -1.827 1.00 80.31 110 LEU A O 1
ATOM 884 N N . LEU A 1 111 ? -9.803 -10.950 -3.253 1.00 82.50 111 LEU A N 1
ATOM 885 C CA . LEU A 1 111 ? -10.706 -11.993 -2.761 1.00 82.50 111 LEU A CA 1
ATOM 886 C C . LEU A 1 111 ? -10.393 -12.387 -1.308 1.00 82.50 111 LEU A C 1
ATOM 888 O O . LEU A 1 111 ? -11.311 -12.496 -0.497 1.00 82.50 111 LEU A O 1
ATOM 892 N N . ILE A 1 112 ? -9.113 -12.558 -0.964 1.00 82.06 112 ILE A N 1
ATOM 893 C CA . ILE A 1 112 ? -8.669 -12.877 0.405 1.00 82.06 112 ILE A CA 1
ATOM 894 C C . ILE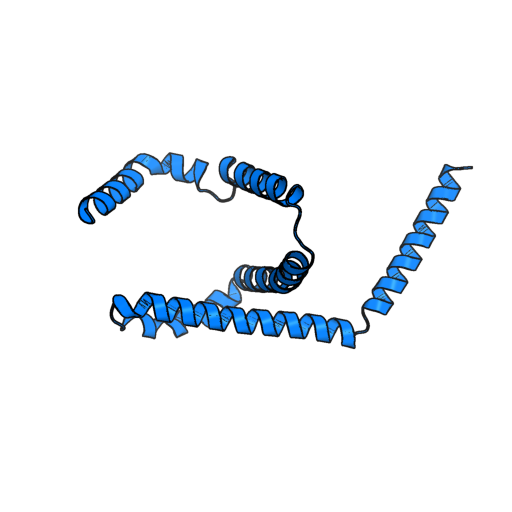 A 1 112 ? -9.054 -11.752 1.370 1.00 82.06 112 ILE A C 1
ATOM 896 O O . ILE A 1 112 ? -9.570 -12.007 2.457 1.00 82.06 112 ILE A O 1
ATOM 900 N N . GLU A 1 113 ? -8.865 -10.500 0.964 1.00 81.38 113 GLU A N 1
ATOM 901 C CA . GLU A 1 113 ? -9.220 -9.351 1.794 1.00 81.38 113 GLU A CA 1
ATOM 902 C C . GLU A 1 113 ? -10.744 -9.216 1.962 1.00 81.38 113 GLU A C 1
ATOM 904 O O . GLU A 1 113 ? -11.240 -8.914 3.050 1.00 81.38 113 GLU A O 1
ATOM 909 N N . LYS A 1 114 ? -11.522 -9.535 0.920 1.00 78.88 114 LYS A N 1
ATOM 910 C CA . LYS A 1 114 ? -12.984 -9.658 1.028 1.00 78.88 114 LYS A CA 1
ATOM 911 C C . LYS A 1 114 ? -13.392 -10.775 1.984 1.00 78.88 114 LYS A C 1
ATOM 913 O O . LYS A 1 114 ? -14.271 -10.552 2.815 1.00 78.88 114 LYS A O 1
ATOM 918 N N . LEU A 1 115 ? -12.740 -11.935 1.907 1.00 83.00 115 LEU A N 1
ATOM 919 C CA . LEU A 1 115 ? -12.975 -13.048 2.823 1.00 83.00 115 LEU A CA 1
ATOM 920 C C . LEU A 1 115 ? -12.692 -12.629 4.265 1.00 83.00 115 LEU A C 1
ATOM 922 O O . LEU A 1 115 ? -13.481 -12.944 5.148 1.00 83.00 115 LEU A O 1
ATOM 926 N N . ARG A 1 116 ? -11.620 -11.865 4.498 1.00 81.19 116 ARG A N 1
ATOM 927 C CA . ARG A 1 116 ? -11.309 -11.303 5.812 1.00 81.19 116 ARG A CA 1
ATOM 928 C C . ARG A 1 116 ? -12.453 -10.424 6.312 1.00 81.19 116 ARG A C 1
ATOM 930 O O . ARG A 1 116 ? -12.946 -10.671 7.402 1.00 81.19 116 ARG A O 1
ATOM 937 N N . LEU A 1 117 ? -12.929 -9.458 5.529 1.00 76.50 117 LEU A N 1
ATOM 938 C CA . LEU A 1 117 ? -14.045 -8.595 5.949 1.00 76.50 117 LEU A CA 1
ATOM 939 C C . LEU A 1 117 ? -15.304 -9.400 6.309 1.00 76.50 117 LEU A C 1
ATOM 941 O O . LEU A 1 117 ? -15.883 -9.178 7.371 1.00 76.50 117 LEU A O 1
ATOM 945 N N . VAL A 1 118 ? -15.668 -10.381 5.478 1.00 78.94 118 VAL A N 1
ATOM 946 C CA . VAL A 1 118 ? -16.809 -11.273 5.738 1.00 78.94 118 VAL A CA 1
ATOM 947 C C . VAL A 1 118 ? -16.575 -12.109 6.997 1.00 78.94 118 VAL A C 1
ATOM 949 O O . VAL A 1 118 ? -17.468 -12.234 7.828 1.00 78.94 118 VAL A O 1
ATOM 952 N N . LEU A 1 119 ? -15.368 -12.640 7.192 1.00 80.12 119 LEU A N 1
ATOM 953 C CA . LEU A 1 119 ? -15.011 -13.414 8.378 1.00 80.12 119 LEU A CA 1
ATOM 954 C C . LEU A 1 119 ? -15.115 -12.561 9.650 1.00 80.12 119 LEU A C 1
ATOM 956 O O . LEU A 1 119 ? -15.629 -13.038 10.656 1.00 80.12 119 LEU A O 1
ATOM 960 N N . PHE A 1 120 ? -14.684 -11.298 9.605 1.00 74.31 120 PHE A N 1
ATOM 961 C CA . PHE A 1 120 ? -14.792 -10.354 10.724 1.00 74.31 120 PHE A CA 1
ATOM 962 C C . PHE A 1 120 ? -16.249 -10.001 11.059 1.00 74.31 120 PHE A C 1
ATOM 964 O O . PHE A 1 120 ? -16.602 -9.866 12.238 1.00 74.31 120 PHE A O 1
ATOM 971 N N . GLU A 1 121 ? -17.095 -9.881 10.037 1.00 74.69 121 GLU A N 1
ATOM 972 C CA . GLU A 1 121 ? -18.530 -9.641 10.183 1.00 74.69 121 GLU A CA 1
ATOM 973 C C . GLU A 1 121 ? -19.246 -10.867 10.772 1.00 74.69 121 GLU A C 1
ATOM 975 O O . GLU A 1 121 ? -19.984 -10.746 11.755 1.00 74.69 121 GLU A O 1
ATOM 980 N N . VAL A 1 122 ? -18.937 -12.062 10.258 1.00 74.50 122 VAL A N 1
ATOM 981 C CA . VAL A 1 122 ? -19.462 -13.346 10.749 1.00 74.50 122 VAL A CA 1
ATOM 982 C C . VAL A 1 122 ? -19.000 -13.632 12.180 1.00 74.50 122 VAL A C 1
ATOM 984 O O . VAL A 1 122 ? -19.818 -14.023 13.015 1.00 74.50 122 VAL A O 1
ATOM 987 N N . LEU A 1 123 ? -17.732 -13.362 12.517 1.00 69.88 123 LEU A N 1
ATOM 988 C CA . LEU A 1 123 ? -17.225 -13.496 13.889 1.00 69.88 123 LEU A CA 1
ATOM 989 C C . LEU A 1 123 ? -17.784 -12.433 14.854 1.00 69.88 123 LEU A C 1
ATOM 991 O O . LEU A 1 123 ? -17.475 -12.485 16.045 1.00 69.88 123 LEU A O 1
ATOM 995 N N . LYS A 1 124 ? -18.603 -11.471 14.393 1.00 68.38 124 LYS A N 1
ATOM 996 C CA . LYS A 1 124 ? -19.137 -10.368 15.214 1.00 68.38 124 LYS A CA 1
ATOM 997 C C . LYS A 1 124 ? -18.038 -9.662 16.014 1.00 68.38 124 LYS A C 1
ATOM 999 O O . L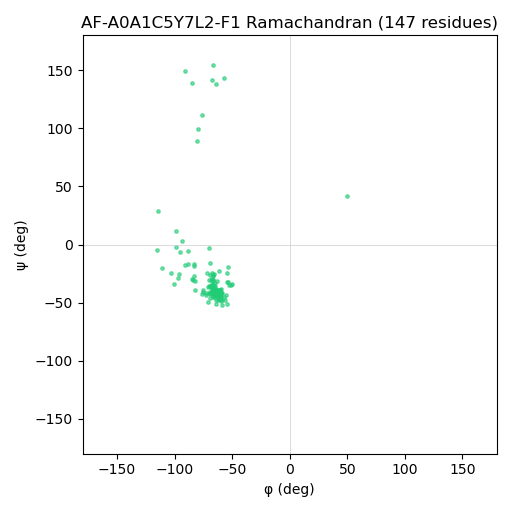YS A 1 124 ? -18.248 -9.297 17.172 1.00 68.38 124 LYS A O 1
ATOM 1004 N N . ILE A 1 125 ? -16.880 -9.412 15.403 1.00 62.97 125 I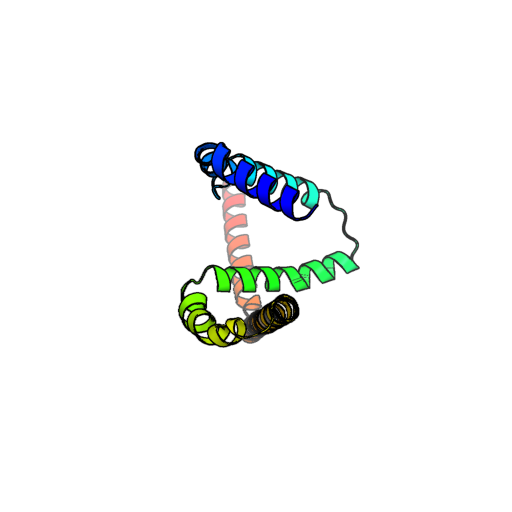LE A N 1
ATOM 1005 C CA . ILE A 1 125 ? -15.772 -8.710 16.074 1.00 62.97 125 ILE A CA 1
ATOM 1006 C C . ILE A 1 125 ? -16.189 -7.294 16.496 1.00 62.97 125 ILE A C 1
ATOM 1008 O O . ILE A 1 125 ? -15.700 -6.796 17.503 1.00 62.97 125 ILE A O 1
ATOM 1012 N N . ASN A 1 126 ? -17.208 -6.708 15.856 1.00 63.06 126 ASN A N 1
ATOM 1013 C CA . ASN A 1 126 ? -17.872 -5.497 16.348 1.00 63.06 126 ASN A CA 1
ATOM 1014 C C . ASN A 1 126 ? -18.354 -5.608 17.805 1.00 63.06 126 ASN A C 1
ATOM 1016 O O . ASN A 1 126 ? -18.275 -4.628 18.538 1.00 63.06 126 ASN A O 1
ATOM 1020 N N . ARG A 1 127 ? -18.800 -6.783 18.276 1.00 64.81 127 ARG A N 1
ATOM 1021 C CA . ARG A 1 127 ? -19.128 -6.971 19.702 1.00 64.81 127 ARG A CA 1
ATOM 1022 C C . ARG A 1 127 ? -17.885 -6.957 20.575 1.00 64.81 127 ARG A C 1
ATOM 1024 O O . ARG A 1 127 ? -17.927 -6.347 21.634 1.00 64.81 127 ARG A O 1
ATOM 1031 N N . LEU A 1 128 ? -16.797 -7.601 20.149 1.00 71.19 128 LEU A N 1
ATOM 1032 C CA . LEU A 1 128 ? -15.539 -7.598 20.901 1.00 71.19 128 LEU A CA 1
ATOM 1033 C C . LEU A 1 128 ? -14.934 -6.195 20.969 1.00 71.19 128 LEU A C 1
ATOM 1035 O O . LEU A 1 128 ? -14.518 -5.776 22.042 1.00 71.19 128 LEU A O 1
ATOM 1039 N N . ILE A 1 129 ? -14.975 -5.446 19.866 1.00 73.69 129 ILE A N 1
ATOM 1040 C CA . ILE A 1 129 ? -14.551 -4.044 19.807 1.00 73.69 129 ILE A CA 1
ATOM 1041 C C . ILE A 1 129 ? -15.403 -3.194 20.753 1.00 73.69 129 ILE A C 1
ATOM 1043 O O . ILE A 1 129 ? -14.838 -2.489 21.577 1.00 73.69 129 ILE A O 1
ATOM 1047 N N . GLN A 1 130 ? -16.733 -3.335 20.744 1.00 77.69 130 GLN A N 1
ATOM 1048 C CA . GLN A 1 130 ? -17.600 -2.600 21.678 1.00 77.69 130 GLN A CA 1
ATOM 1049 C C . GLN A 1 130 ? -17.431 -3.005 23.147 1.00 77.69 130 GLN A C 1
ATOM 1051 O O . GLN A 1 130 ? -17.753 -2.229 24.048 1.00 77.69 130 GLN A O 1
ATOM 1056 N N . ILE A 1 131 ? -16.997 -4.236 23.422 1.00 81.50 131 ILE A N 1
ATOM 1057 C CA . ILE A 1 131 ? -16.644 -4.660 24.781 1.00 81.50 131 ILE A CA 1
ATOM 1058 C C . ILE A 1 131 ? -15.321 -4.008 25.187 1.00 81.50 131 ILE A C 1
ATOM 1060 O O . ILE A 1 131 ? -15.208 -3.505 26.303 1.00 81.50 131 ILE A O 1
ATOM 1064 N N . LEU A 1 132 ? -14.338 -3.992 24.286 1.00 84.12 132 LEU A N 1
ATOM 1065 C CA . LEU A 1 132 ? -13.032 -3.394 24.534 1.00 84.12 132 LEU A CA 1
ATOM 1066 C C . LEU A 1 132 ? -13.136 -1.877 24.720 1.00 84.12 132 LEU A C 1
ATOM 1068 O O . LEU A 1 132 ? -12.561 -1.351 25.663 1.00 84.12 132 LEU A O 1
ATOM 1072 N N . GLU A 1 133 ? -13.917 -1.199 23.883 1.00 86.69 133 GLU A N 1
ATOM 1073 C CA . GLU A 1 133 ? -14.179 0.241 23.948 1.00 86.69 133 GLU A CA 1
ATOM 1074 C C . GLU A 1 133 ? -14.824 0.624 25.283 1.00 86.69 133 GLU A C 1
ATOM 1076 O O . GLU A 1 133 ? -14.294 1.466 26.003 1.00 86.69 133 GLU A O 1
ATOM 1081 N N . ARG A 1 134 ? -15.865 -0.106 25.705 1.00 86.81 134 ARG A N 1
ATOM 1082 C CA . ARG A 1 134 ? -16.486 0.089 27.026 1.00 86.81 134 ARG A CA 1
ATOM 1083 C C . ARG A 1 134 ? -15.516 -0.139 28.185 1.00 86.81 134 ARG A C 1
ATOM 1085 O O . ARG A 1 134 ? -15.561 0.580 29.182 1.00 86.81 134 ARG A O 1
ATOM 1092 N N . ARG A 1 135 ? -14.633 -1.138 28.081 1.00 84.38 135 ARG A N 1
ATOM 1093 C CA . ARG A 1 135 ? -13.586 -1.375 29.090 1.00 84.38 135 ARG A CA 1
ATOM 1094 C C . ARG A 1 135 ? -12.590 -0.217 29.126 1.00 84.38 135 ARG A C 1
ATOM 1096 O O . ARG A 1 135 ? -12.244 0.232 30.215 1.00 84.38 135 ARG A O 1
ATOM 1103 N N . LEU A 1 136 ? -12.173 0.283 27.969 1.00 88.62 136 LEU A N 1
ATOM 1104 C CA . LEU A 1 136 ? -11.214 1.378 27.853 1.00 88.62 136 LEU A CA 1
ATOM 1105 C C . LEU A 1 136 ? -11.794 2.683 28.410 1.00 88.62 136 LEU A C 1
ATOM 1107 O O . LEU A 1 136 ? -11.142 3.313 29.237 1.00 88.62 136 LEU A O 1
ATOM 1111 N N . GLU A 1 137 ? -13.042 3.021 28.076 1.00 89.19 137 GLU A N 1
ATOM 1112 C CA . GLU A 1 137 ? -13.754 4.171 28.655 1.00 89.19 137 GLU A CA 1
ATOM 1113 C C . GLU A 1 137 ? -13.883 4.066 30.178 1.00 89.19 137 GLU A C 1
ATOM 1115 O O . GLU A 1 137 ? -13.657 5.045 30.888 1.00 89.19 137 GLU A O 1
ATOM 1120 N N . SER A 1 138 ? -14.188 2.875 30.707 1.00 84.50 138 SER A N 1
ATOM 1121 C CA . SER A 1 138 ? -14.318 2.680 32.158 1.00 84.50 138 SER A CA 1
ATOM 1122 C C . SER A 1 138 ? -12.997 2.895 32.910 1.00 84.50 138 SER A C 1
ATOM 1124 O O . SER A 1 138 ? -12.987 3.482 33.993 1.00 84.50 138 SER A O 1
ATOM 1126 N N . VAL A 1 139 ? -11.871 2.468 32.329 1.00 86.19 139 VAL A N 1
ATOM 1127 C CA . VAL A 1 139 ? -10.534 2.678 32.904 1.00 86.19 139 VAL A CA 1
ATOM 1128 C C . VAL A 1 139 ? -10.117 4.139 32.764 1.00 86.19 139 VAL A C 1
ATOM 1130 O O . VAL A 1 139 ? -9.600 4.713 33.721 1.00 86.19 139 VAL A O 1
ATOM 1133 N N . LEU A 1 140 ? -10.392 4.756 31.612 1.00 89.75 140 LEU A N 1
ATOM 1134 C CA . LEU A 1 140 ? -10.094 6.162 31.360 1.00 89.75 140 LEU A CA 1
ATOM 1135 C C . LEU A 1 140 ? -10.838 7.068 32.351 1.00 89.75 140 LEU A C 1
ATOM 1137 O O . LEU A 1 140 ? -10.206 7.913 32.978 1.00 89.75 140 LEU A O 1
ATOM 1141 N N . ASN A 1 141 ? -12.140 6.841 32.565 1.00 88.94 141 ASN A N 1
ATOM 1142 C CA . ASN A 1 141 ? -12.942 7.604 33.528 1.00 88.94 141 ASN A CA 1
ATOM 1143 C C . ASN A 1 141 ? -12.464 7.417 34.973 1.00 88.94 141 ASN A C 1
ATOM 1145 O O . ASN A 1 141 ? -12.383 8.391 35.716 1.00 88.94 141 ASN A O 1
ATOM 1149 N N . ASN A 1 142 ? -12.088 6.198 35.374 1.00 85.56 142 ASN A N 1
ATOM 1150 C CA . ASN A 1 142 ? -11.529 5.965 36.710 1.00 85.56 142 ASN A CA 1
ATOM 1151 C C . ASN A 1 142 ? -10.163 6.641 36.904 1.00 85.56 142 ASN A C 1
ATOM 1153 O O . ASN A 1 142 ? -9.899 7.192 37.972 1.00 85.56 142 ASN A O 1
ATOM 1157 N N . CYS A 1 143 ? -9.298 6.631 35.886 1.00 81.12 143 CYS A N 1
ATOM 1158 C CA . CYS A 1 143 ? -8.036 7.370 35.924 1.00 81.12 143 CYS A CA 1
ATOM 1159 C C . CYS A 1 143 ? -8.269 8.884 35.978 1.00 81.12 143 CYS A C 1
ATOM 1161 O O . CYS A 1 143 ? -7.616 9.560 36.766 1.00 81.12 143 CYS A O 1
ATOM 1163 N N . PHE A 1 144 ? -9.219 9.409 35.203 1.00 84.31 144 PHE A N 1
ATOM 1164 C CA . PHE A 1 144 ? -9.545 10.835 35.194 1.00 84.31 144 PHE A CA 1
ATOM 1165 C C . PHE A 1 144 ? -10.106 11.301 36.546 1.00 84.31 144 PHE A C 1
ATOM 1167 O O . PHE A 1 144 ? -9.656 12.305 37.092 1.00 84.31 144 PHE A O 1
ATOM 1174 N N . ASN A 1 145 ? -11.003 10.516 37.149 1.00 79.62 145 ASN A N 1
ATOM 1175 C CA . ASN A 1 145 ? -11.571 10.805 38.467 1.00 79.62 145 ASN A CA 1
ATOM 1176 C C . ASN A 1 145 ? -10.529 10.747 39.601 1.00 79.62 145 ASN A C 1
ATOM 1178 O O . ASN A 1 145 ? -10.696 11.398 40.623 1.00 79.62 145 ASN A O 1
ATOM 1182 N N . LYS A 1 146 ? -9.438 9.991 39.417 1.00 76.69 146 LYS A N 1
ATOM 1183 C CA . LYS A 1 146 ? -8.320 9.913 40.372 1.00 76.69 146 LYS A CA 1
ATOM 1184 C C . LYS A 1 146 ? -7.300 11.052 40.221 1.00 76.69 146 LYS A C 1
ATOM 1186 O O . LYS A 1 146 ? -6.483 11.245 41.111 1.00 76.69 146 LYS A O 1
ATOM 1191 N N . ILE A 1 147 ? -7.309 11.761 39.092 1.00 73.81 147 ILE A N 1
ATOM 1192 C CA . ILE A 1 147 ? -6.413 12.897 38.819 1.00 73.81 147 ILE A CA 1
ATOM 1193 C C . ILE A 1 147 ? -7.107 14.235 39.140 1.00 73.81 147 ILE A C 1
ATOM 1195 O O . ILE A 1 147 ? -6.429 15.216 39.426 1.00 73.81 147 ILE A O 1
ATOM 1199 N N . GLY A 1 148 ? -8.444 14.282 39.092 1.00 61.56 148 GLY A N 1
ATOM 1200 C CA . GLY A 1 148 ? -9.245 15.489 39.331 1.00 61.56 148 GLY A CA 1
ATOM 1201 C C . GLY A 1 148 ? -9.754 15.714 40.763 1.00 61.56 148 GLY A C 1
ATOM 1202 O O . GLY A 1 148 ? -10.490 16.678 40.964 1.00 61.56 148 GLY A O 1
ATOM 1203 N N . GLY A 1 149 ? -9.411 14.856 41.729 1.00 47.88 149 GLY A N 1
ATOM 1204 C CA . GLY A 1 149 ? -9.760 14.991 43.153 1.00 47.88 149 GLY A CA 1
ATOM 1205 C C . GLY A 1 149 ? -8.535 14.849 44.038 1.00 47.88 149 GLY A C 1
ATOM 1206 O O . GLY A 1 149 ? -8.490 15.552 45.069 1.00 47.88 149 GLY A O 1
#

Sequence (149 aa):
MITICIAATWLWETFAPVAKRLFVSYISVTIVLMAVGMVAIFSRLQLSSRMISIVRFFSPAAFGVYLIHSQTWIWRELMSDRFSWIANYKVYTLPFIVVGCAGGIFIICLLIEKLRLVLFEVLKINRLIQILERRLESVLNNCFNKIGG

Secondary structure (DSSP, 8-state):
-HHHHHHHHHHHHHH-HHHHHHHSSTT-HHHHHHHHHHHHHHHH----HHHHHHHHHHHHHHHHHHHHHH-HHHIIIIITTTTGGGGGS-TTTHHHHHHHHHHHHHHHHHHHHHHHHHHHHHTTHHHHHHHHHHHHHHHHHHHHHHH--

Mean predicted aligned error: 14.94 Å